Protein AF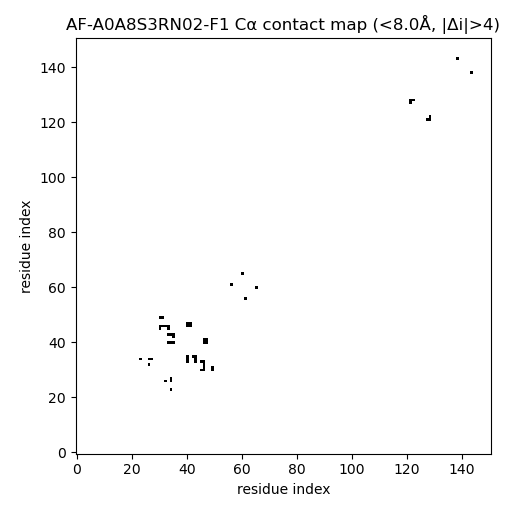-A0A8S3RN02-F1 (afdb_monomer)

Sequence (151 aa):
MFFFHVIIGFLTCIRRILLGGAIGILTLARIDRSLLPRGFEQLDSGYKSYVGLIMLELYHRNPILIVFCEELRQTLMVKDKRKFISLETPGNHVCYQNSISGSELIQRRKRIQNMWFKAVTLINNPSVRRHHDGKIKRSDFYPDRTGDFTK

InterPro domains:
  IPR026612 Receptor for retinol uptake STRA6-like [PF14752] (1-128)

Foldseek 3Di:
DVVVVVVVVVVVVVVCCVVLVVVVVVCVVPLCDQNDPPPCSVVVPSVVVVVVVVVVCCVVVVVVVVVVVVVVVVVVVVVVVVVVVVVPDPDDPPVVVVVVVVVVVVVVVVVVVVVVVVVVVCVVCVVVVVVVVVVVVVCVVDPPPPPDDDD

Solvent-accessible surface area (backbone atoms only — not comparable to full-atom values): 8860 Å² total; per-residue (Å²): 116,70,68,60,53,53,53,50,52,51,52,52,50,53,51,49,52,52,53,50,49,53,50,48,55,62,40,65,78,41,56,90,54,62,90,50,62,94,89,45,41,84,78,36,64,63,34,50,51,47,55,50,48,54,51,50,45,53,68,77,63,34,65,68,58,54,51,50,53,49,52,52,49,52,58,47,53,57,50,51,53,54,53,51,62,64,71,73,63,86,86,61,84,80,57,54,66,58,50,52,55,50,49,52,52,53,51,52,52,50,51,54,51,50,52,50,53,50,50,54,51,42,68,78,32,61,69,60,42,52,54,52,54,55,51,52,58,48,52,72,72,49,72,82,85,83,82,82,88,86,129

pLDDT: mean 80.1, std 15.22, range [42.31, 96.62]

Structure (mmCIF, N/CA/C/O backbone):
data_AF-A0A8S3RN02-F1
#
_entry.id   AF-A0A8S3RN02-F1
#
loop_
_atom_site.group_PDB
_atom_site.id
_atom_site.type_symbol
_atom_site.label_atom_id
_atom_site.label_alt_id
_atom_site.label_comp_id
_atom_site.label_asym_id
_atom_site.label_entity_id
_atom_site.label_seq_id
_atom_site.pdbx_PDB_ins_code
_atom_site.Cartn_x
_atom_site.Cartn_y
_atom_site.Cartn_z
_atom_site.occupancy
_atom_site.B_iso_or_equiv
_atom_site.auth_seq_id
_atom_site.auth_comp_id
_atom_site.auth_asym_id
_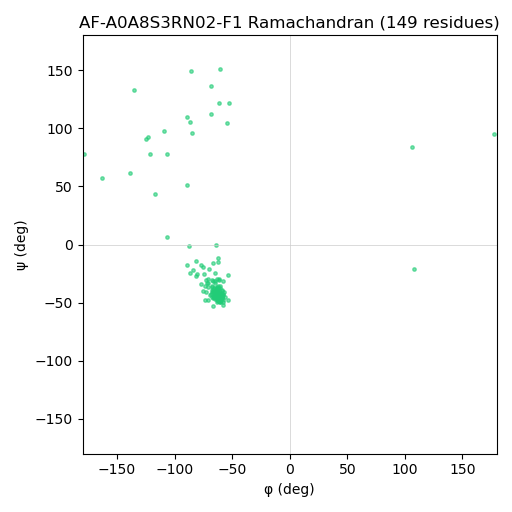atom_site.auth_atom_id
_atom_site.pdbx_PDB_model_num
ATOM 1 N N . MET A 1 1 ? 14.733 -1.808 -53.244 1.00 73.12 1 MET A N 1
ATOM 2 C CA . MET A 1 1 ? 13.720 -2.223 -52.247 1.00 73.12 1 MET A CA 1
ATOM 3 C C . MET A 1 1 ? 14.335 -2.734 -50.938 1.00 73.12 1 MET A C 1
ATOM 5 O O . MET A 1 1 ? 13.920 -2.258 -49.897 1.00 73.12 1 MET A O 1
ATOM 9 N N . PHE A 1 2 ? 15.373 -3.586 -50.943 1.00 88.38 2 PHE A N 1
ATOM 10 C CA . PHE A 1 2 ? 16.029 -4.090 -49.713 1.00 88.38 2 PHE A CA 1
ATOM 11 C C . PHE A 1 2 ? 16.609 -3.001 -48.778 1.00 88.38 2 PHE A C 1
ATOM 13 O O . PHE A 1 2 ? 16.256 -2.947 -47.604 1.00 88.38 2 PHE A O 1
ATOM 20 N N . PHE A 1 3 ? 17.433 -2.080 -49.293 1.00 90.88 3 PHE A N 1
ATOM 21 C CA . PHE A 1 3 ? 18.078 -1.036 -48.476 1.00 90.88 3 PHE A CA 1
ATOM 22 C C . PHE A 1 3 ? 17.092 -0.102 -47.762 1.00 90.88 3 PHE A C 1
ATOM 24 O O . PHE A 1 3 ? 17.324 0.295 -46.625 1.00 90.88 3 PHE A O 1
ATOM 31 N N . PHE A 1 4 ? 15.962 0.207 -48.400 1.00 94.19 4 PHE A N 1
ATOM 32 C CA . PHE A 1 4 ? 14.923 1.048 -47.809 1.00 94.19 4 PHE A CA 1
ATOM 33 C C . PHE A 1 4 ? 14.293 0.383 -46.576 1.00 94.19 4 PHE A C 1
ATOM 35 O O . PHE A 1 4 ? 14.101 1.036 -45.553 1.00 94.19 4 PHE A O 1
ATOM 42 N N . HIS A 1 5 ? 14.065 -0.933 -46.624 1.00 93.75 5 HIS A N 1
ATOM 43 C CA . HIS A 1 5 ? 13.585 -1.690 -45.467 1.00 93.75 5 HIS A CA 1
ATOM 44 C C . HIS A 1 5 ? 14.606 -1.738 -44.328 1.00 93.75 5 HIS A C 1
ATOM 46 O O . HIS A 1 5 ? 14.214 -1.624 -43.169 1.00 93.75 5 HIS A O 1
ATOM 52 N N . VAL A 1 6 ? 15.902 -1.847 -44.638 1.00 95.50 6 VAL A N 1
ATOM 53 C CA . VAL A 1 6 ? 16.970 -1.804 -43.625 1.00 95.50 6 VAL A CA 1
ATOM 54 C C . VAL A 1 6 ? 17.000 -0.442 -42.924 1.00 95.50 6 VAL A C 1
ATOM 56 O O . VAL A 1 6 ? 17.038 -0.384 -41.696 1.00 95.50 6 VAL A O 1
ATOM 59 N N . ILE A 1 7 ? 16.899 0.653 -43.684 1.00 95.81 7 ILE A N 1
ATOM 60 C CA . ILE A 1 7 ? 16.882 2.018 -43.137 1.00 95.81 7 ILE A CA 1
ATOM 61 C C . ILE A 1 7 ? 15.630 2.254 -42.281 1.00 95.81 7 ILE A C 1
ATOM 63 O O . ILE A 1 7 ? 15.738 2.758 -41.164 1.00 95.81 7 ILE A O 1
ATOM 67 N N . ILE A 1 8 ? 14.445 1.845 -42.748 1.00 95.44 8 ILE A N 1
ATOM 68 C CA . ILE A 1 8 ? 13.208 1.948 -41.956 1.00 95.44 8 ILE A CA 1
ATOM 69 C C . ILE A 1 8 ? 13.307 1.110 -40.678 1.00 95.44 8 ILE A C 1
ATOM 71 O O . ILE A 1 8 ? 12.972 1.596 -39.597 1.00 95.44 8 ILE A O 1
ATOM 75 N N . GLY A 1 9 ? 13.796 -0.128 -40.771 1.00 94.81 9 GLY A N 1
ATOM 76 C CA . GLY A 1 9 ? 14.007 -0.998 -39.614 1.00 94.81 9 GLY A CA 1
ATOM 77 C C . GLY A 1 9 ? 14.912 -0.342 -38.571 1.00 94.81 9 GLY A C 1
ATOM 78 O O . GLY A 1 9 ? 14.569 -0.283 -37.390 1.00 94.81 9 GLY A O 1
ATOM 79 N N . PHE A 1 10 ? 16.012 0.260 -39.016 1.00 96.19 10 PHE A N 1
ATOM 80 C CA . PHE A 1 10 ? 16.928 0.989 -38.147 1.00 96.19 10 PHE A CA 1
ATOM 81 C C . PHE A 1 10 ? 16.266 2.202 -37.469 1.00 96.19 10 PHE A C 1
ATOM 83 O O . PHE A 1 10 ? 16.319 2.333 -36.245 1.00 96.19 10 PHE A O 1
ATOM 90 N N . LEU A 1 11 ? 15.558 3.042 -38.232 1.00 95.81 11 LEU A N 1
ATOM 91 C CA . LEU A 1 11 ? 14.848 4.209 -37.693 1.00 95.81 11 LEU A CA 1
ATOM 92 C C . LEU A 1 11 ? 13.752 3.816 -36.693 1.00 95.81 11 LEU A C 1
ATOM 94 O O . LEU A 1 11 ? 13.588 4.462 -35.656 1.00 95.81 11 LEU A O 1
ATOM 98 N N . THR A 1 12 ? 13.014 2.735 -36.957 1.00 95.75 12 THR A N 1
ATOM 99 C CA . THR A 1 12 ? 11.989 2.237 -36.025 1.00 95.75 12 THR A CA 1
ATOM 100 C C . THR A 1 12 ? 12.592 1.696 -34.729 1.00 95.75 12 THR A C 1
ATOM 102 O O . THR A 1 12 ? 12.007 1.910 -33.664 1.00 95.75 12 THR A O 1
ATOM 105 N N . CYS A 1 13 ? 13.768 1.065 -34.795 1.00 95.50 13 CYS A N 1
ATOM 106 C CA . CYS A 1 13 ? 14.518 0.621 -33.623 1.00 95.50 13 CYS A CA 1
ATOM 107 C C . CYS A 1 13 ? 14.950 1.814 -32.759 1.00 95.50 13 CYS A C 1
ATOM 109 O O . CYS A 1 13 ? 14.648 1.846 -31.565 1.00 95.50 13 CYS A O 1
ATOM 111 N N . ILE A 1 14 ? 15.545 2.844 -33.372 1.00 96.62 14 ILE A N 1
ATOM 112 C CA . ILE A 1 14 ? 15.927 4.080 -32.671 1.00 96.62 14 ILE A CA 1
ATOM 113 C C . ILE A 1 14 ? 14.706 4.722 -32.011 1.00 96.62 14 ILE A C 1
ATOM 115 O O . ILE A 1 14 ? 14.730 5.012 -30.816 1.00 96.62 14 ILE A O 1
ATOM 119 N N . ARG A 1 15 ? 13.606 4.893 -32.756 1.00 96.31 15 ARG A N 1
ATOM 120 C CA . ARG A 1 15 ? 12.363 5.465 -32.218 1.00 96.31 15 ARG A CA 1
ATOM 121 C C . ARG A 1 15 ? 11.847 4.670 -31.016 1.00 96.31 15 ARG A C 1
ATOM 123 O O . ARG A 1 15 ? 11.387 5.264 -30.046 1.00 96.31 15 ARG A O 1
ATOM 130 N N . ARG A 1 16 ? 11.917 3.336 -31.068 1.00 94.81 16 ARG A N 1
ATOM 131 C CA . ARG A 1 16 ? 11.493 2.452 -29.973 1.00 94.81 16 ARG A CA 1
ATOM 132 C C . ARG A 1 16 ? 12.351 2.650 -28.723 1.00 94.81 16 ARG A C 1
ATOM 134 O O . ARG A 1 16 ? 11.790 2.712 -27.634 1.00 94.81 16 ARG A O 1
ATOM 141 N N . ILE A 1 17 ? 13.670 2.772 -28.879 1.00 95.00 17 ILE A N 1
ATOM 142 C CA . ILE A 1 17 ? 14.594 3.030 -27.764 1.00 95.00 17 ILE A CA 1
ATOM 143 C C . ILE A 1 17 ? 14.316 4.407 -27.153 1.00 95.00 17 ILE A C 1
ATOM 145 O O . ILE A 1 17 ? 14.170 4.507 -25.939 1.00 95.00 17 ILE A O 1
ATOM 149 N N . LEU A 1 18 ? 14.167 5.448 -27.980 1.00 94.94 18 LEU A N 1
ATOM 150 C CA . LEU A 1 18 ? 13.886 6.808 -27.511 1.00 94.94 18 LEU A CA 1
ATOM 151 C C . LEU A 1 18 ? 12.559 6.895 -26.753 1.00 94.94 18 LEU A C 1
ATOM 153 O O . LEU A 1 18 ? 12.517 7.422 -25.645 1.00 94.94 18 LEU A O 1
ATOM 157 N N . LEU A 1 19 ? 11.481 6.345 -27.319 1.00 90.62 19 LEU A N 1
ATOM 158 C CA . LEU A 1 19 ? 10.166 6.377 -26.680 1.00 90.62 19 LEU A CA 1
ATOM 159 C C . LEU A 1 19 ? 10.134 5.513 -25.412 1.00 90.62 19 LEU A C 1
ATOM 161 O O . LEU A 1 19 ? 9.588 5.940 -24.399 1.00 90.62 19 LEU A O 1
ATOM 165 N N . GLY A 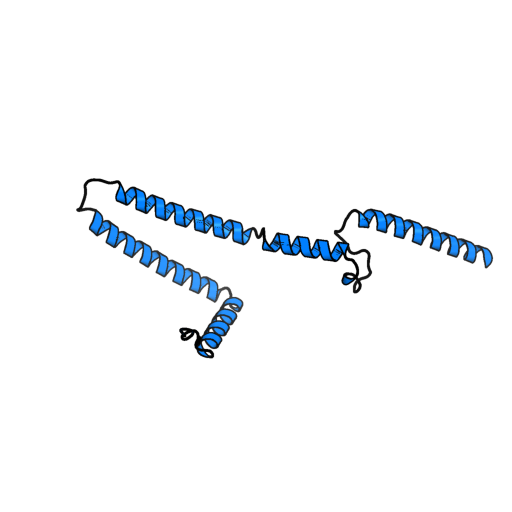1 20 ? 10.751 4.328 -25.445 1.00 88.62 20 GLY A N 1
ATOM 166 C CA . GLY A 1 20 ? 10.867 3.454 -24.278 1.00 88.62 20 GLY A CA 1
ATOM 167 C C . GLY A 1 20 ? 11.673 4.094 -23.148 1.00 88.62 20 GLY A C 1
ATOM 168 O O . GLY A 1 20 ? 11.245 4.053 -21.999 1.00 88.62 20 GLY A O 1
ATOM 169 N N . GLY A 1 21 ? 12.790 4.747 -23.475 1.00 88.25 21 GLY A N 1
ATOM 170 C CA . GLY A 1 21 ? 13.606 5.489 -22.517 1.00 88.25 21 GLY A CA 1
ATOM 171 C C . GLY A 1 21 ? 12.877 6.699 -21.935 1.00 88.25 21 GLY A C 1
ATOM 172 O O . GLY A 1 21 ? 12.870 6.873 -20.721 1.00 88.25 21 GLY A O 1
ATOM 173 N N . ALA A 1 22 ? 12.201 7.496 -22.768 1.00 87.88 22 ALA A N 1
ATOM 174 C CA . ALA A 1 22 ? 11.423 8.647 -22.311 1.00 87.88 22 ALA A CA 1
ATOM 175 C C . ALA A 1 22 ? 10.287 8.233 -21.363 1.00 87.88 22 ALA A C 1
ATOM 177 O O . ALA A 1 22 ? 10.128 8.826 -20.297 1.00 87.88 22 ALA A O 1
ATOM 178 N N . ILE A 1 23 ? 9.537 7.179 -21.711 1.00 86.06 23 ILE A N 1
ATOM 179 C CA . ILE A 1 23 ? 8.513 6.608 -20.827 1.00 86.06 23 ILE A CA 1
ATOM 180 C C . ILE A 1 23 ? 9.167 6.101 -19.543 1.00 86.06 23 ILE A C 1
ATOM 182 O O . ILE A 1 23 ? 8.693 6.453 -18.471 1.00 86.06 23 ILE A O 1
ATOM 186 N N . GLY A 1 24 ? 10.280 5.368 -19.648 1.00 84.06 24 GLY A N 1
ATOM 187 C CA . GLY A 1 24 ? 11.049 4.868 -18.511 1.00 84.06 24 GLY A CA 1
ATOM 188 C C . GLY A 1 24 ? 11.438 5.970 -17.525 1.00 84.06 24 GLY A C 1
ATOM 189 O O . GLY A 1 24 ? 11.192 5.819 -16.334 1.00 84.06 24 GLY A O 1
ATOM 190 N N . ILE A 1 25 ? 11.965 7.100 -18.008 1.00 84.62 25 ILE A N 1
ATOM 191 C CA . ILE A 1 25 ? 12.350 8.264 -17.188 1.00 84.62 25 ILE A CA 1
ATOM 192 C C . ILE A 1 25 ? 11.127 8.925 -16.539 1.00 84.62 25 ILE A C 1
ATOM 194 O O . ILE A 1 25 ? 11.153 9.234 -15.348 1.00 84.62 25 ILE A O 1
ATOM 198 N N . LEU A 1 26 ? 10.033 9.104 -17.285 1.00 83.75 26 LEU A N 1
ATOM 199 C CA . LEU A 1 26 ? 8.788 9.657 -16.737 1.00 83.75 26 LEU A CA 1
ATOM 200 C C . LEU A 1 26 ? 8.181 8.748 -15.659 1.00 83.75 26 LEU A C 1
ATOM 202 O O . LEU A 1 26 ? 7.649 9.239 -14.666 1.00 83.75 26 LEU A O 1
ATOM 206 N N . THR A 1 27 ? 8.278 7.428 -15.829 1.00 76.44 27 THR A N 1
ATOM 207 C CA . THR A 1 27 ? 7.814 6.445 -14.843 1.00 76.44 27 THR A CA 1
ATOM 208 C C . THR A 1 27 ? 8.801 6.231 -13.700 1.00 76.44 27 THR A C 1
ATOM 210 O O . THR A 1 27 ? 8.370 5.924 -12.604 1.00 76.44 27 THR A O 1
ATO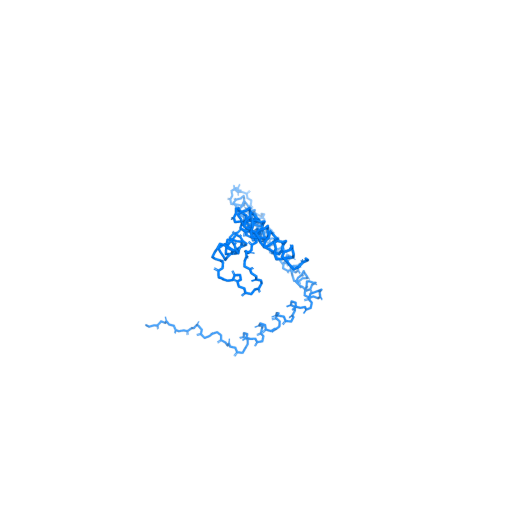M 213 N N . LEU A 1 28 ? 10.103 6.467 -13.882 1.00 75.38 28 LEU A N 1
ATOM 214 C CA . LEU A 1 28 ? 11.084 6.470 -12.786 1.00 75.38 28 LEU A CA 1
ATOM 215 C C . LEU A 1 28 ? 10.744 7.535 -11.740 1.00 75.38 28 LEU A C 1
ATOM 217 O O . LEU A 1 28 ? 10.869 7.291 -10.544 1.00 75.38 28 LEU A O 1
ATOM 221 N N . ALA A 1 29 ? 10.250 8.694 -12.186 1.00 74.31 29 ALA A N 1
ATOM 222 C CA . ALA A 1 29 ? 9.741 9.735 -11.297 1.00 74.31 29 ALA A CA 1
ATOM 223 C C . ALA A 1 29 ? 8.455 9.323 -10.547 1.00 74.31 29 ALA A C 1
ATOM 225 O O . ALA A 1 29 ? 8.088 9.960 -9.561 1.00 74.31 29 ALA A O 1
ATOM 226 N N . ARG A 1 30 ? 7.765 8.263 -10.992 1.00 76.44 30 ARG A N 1
ATOM 227 C CA . ARG A 1 30 ? 6.522 7.747 -10.409 1.00 76.44 30 ARG A CA 1
ATOM 228 C C . ARG A 1 30 ? 6.671 6.258 -10.066 1.00 76.44 30 ARG A C 1
ATOM 230 O O . ARG A 1 30 ? 6.330 5.390 -10.862 1.00 76.44 30 ARG A O 1
ATOM 237 N N . ILE A 1 31 ? 7.106 5.974 -8.838 1.00 76.69 31 ILE A N 1
ATOM 238 C CA . ILE A 1 31 ? 7.448 4.628 -8.316 1.00 76.69 31 ILE A CA 1
ATOM 239 C C . ILE A 1 31 ? 6.233 3.660 -8.260 1.00 76.69 31 ILE A C 1
ATOM 241 O O . ILE A 1 31 ? 6.366 2.487 -7.927 1.00 76.69 31 ILE A O 1
ATOM 245 N N . ASP A 1 32 ? 5.038 4.110 -8.654 1.00 74.06 32 ASP A N 1
ATOM 246 C CA . ASP A 1 32 ? 3.796 3.326 -8.639 1.00 74.06 32 ASP A CA 1
ATOM 247 C C . ASP A 1 32 ? 3.817 2.071 -9.545 1.00 74.06 32 ASP A C 1
ATOM 249 O O . ASP A 1 32 ? 2.932 1.219 -9.438 1.00 74.06 32 ASP A O 1
ATOM 253 N N . ARG A 1 33 ? 4.773 1.939 -10.479 1.00 76.00 33 ARG A N 1
ATOM 254 C CA . ARG A 1 33 ? 4.862 0.819 -11.439 1.00 76.00 33 ARG A CA 1
ATOM 255 C C . ARG A 1 33 ? 6.301 0.311 -11.547 1.00 76.00 33 ARG A C 1
ATOM 257 O O . ARG A 1 33 ? 7.205 1.112 -11.762 1.00 76.00 33 ARG A O 1
ATOM 264 N N . SER A 1 34 ? 6.502 -1.010 -11.495 1.00 80.62 34 SER A N 1
ATOM 265 C CA . SER A 1 34 ? 7.810 -1.586 -11.832 1.00 80.62 34 SER A CA 1
ATOM 266 C C . SER A 1 34 ? 8.109 -1.414 -13.322 1.00 80.62 34 SER A C 1
ATOM 268 O O . SER A 1 34 ? 7.246 -1.640 -14.173 1.00 80.62 34 SER A O 1
ATOM 270 N N . LEU A 1 35 ? 9.344 -1.020 -13.628 1.00 77.81 35 LEU A N 1
ATOM 271 C CA . LEU A 1 35 ? 9.851 -0.880 -15.001 1.00 77.81 35 LEU A CA 1
ATOM 272 C C . LEU A 1 35 ? 10.189 -2.233 -15.632 1.00 77.81 35 LEU A C 1
ATOM 274 O O . LEU A 1 35 ? 10.366 -2.335 -16.847 1.00 77.81 35 LEU A O 1
ATOM 278 N N . LEU A 1 36 ? 10.340 -3.257 -14.793 1.00 81.50 36 LEU A N 1
ATOM 279 C CA . LEU A 1 36 ? 10.753 -4.582 -15.209 1.00 81.50 36 LEU A CA 1
ATOM 280 C C . LEU A 1 36 ? 9.536 -5.404 -15.656 1.00 81.50 36 LEU A C 1
ATOM 282 O O . LEU A 1 36 ? 8.422 -5.212 -15.162 1.00 81.50 36 LEU A O 1
ATOM 286 N N . PRO A 1 37 ? 9.725 -6.338 -16.604 1.00 82.62 37 PRO A N 1
ATOM 287 C CA . PRO A 1 37 ? 8.661 -7.237 -17.020 1.00 82.62 37 PRO A CA 1
ATOM 288 C C . PRO A 1 37 ? 8.168 -8.086 -15.842 1.00 82.62 37 PRO A C 1
ATOM 290 O O . PRO A 1 37 ? 8.919 -8.419 -14.920 1.00 82.62 37 PRO A O 1
ATOM 293 N N . ARG A 1 38 ? 6.892 -8.473 -15.909 1.00 78.62 38 ARG A N 1
ATOM 294 C CA . ARG A 1 38 ? 6.217 -9.278 -14.885 1.00 78.62 38 ARG A CA 1
ATOM 295 C C . ARG A 1 38 ? 7.032 -10.544 -14.586 1.00 78.62 38 ARG A C 1
ATOM 297 O O . ARG A 1 38 ? 7.312 -11.323 -1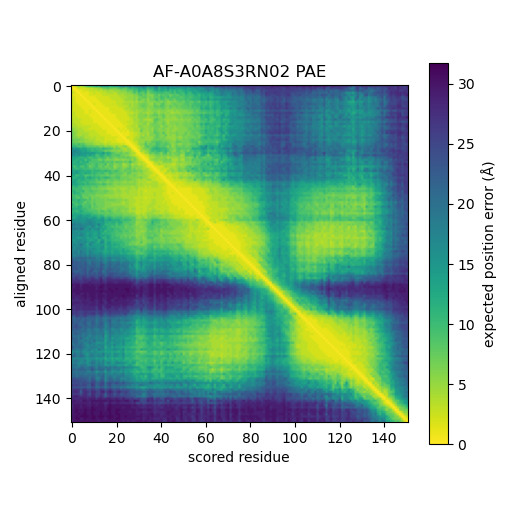5.493 1.00 78.62 38 ARG A O 1
ATOM 304 N N . GLY A 1 39 ? 7.425 -10.722 -13.325 1.00 83.75 39 GLY A N 1
ATOM 305 C CA . GLY A 1 39 ? 8.321 -11.799 -12.872 1.00 83.75 39 GLY A CA 1
ATOM 306 C C . GLY A 1 39 ? 9.735 -11.341 -12.493 1.00 83.75 39 GLY A C 1
ATOM 307 O O . GLY A 1 39 ? 10.375 -11.999 -11.681 1.00 83.75 39 GLY A O 1
ATOM 308 N N . PHE A 1 40 ? 10.186 -10.182 -12.983 1.00 83.56 40 PHE A N 1
ATOM 309 C CA . PHE A 1 40 ? 11.463 -9.568 -12.592 1.00 83.56 40 PHE A CA 1
ATOM 310 C C . PHE A 1 40 ? 11.295 -8.338 -11.689 1.00 83.56 40 PHE A C 1
ATOM 312 O O . PHE A 1 40 ? 12.277 -7.700 -11.326 1.00 83.56 40 PHE A O 1
ATOM 319 N N . GLU A 1 41 ? 10.068 -8.039 -11.259 1.00 85.69 41 GLU A N 1
ATOM 320 C CA . GLU A 1 41 ? 9.735 -6.919 -10.364 1.00 85.69 41 GLU A CA 1
ATOM 321 C C . GLU A 1 41 ? 10.556 -6.921 -9.060 1.00 85.69 41 GLU A C 1
ATOM 323 O O . GLU A 1 41 ? 10.804 -5.874 -8.475 1.00 85.69 41 GLU A O 1
ATOM 328 N N . GLN A 1 42 ? 11.023 -8.090 -8.606 1.00 81.69 42 GLN A N 1
ATOM 329 C CA . GLN A 1 42 ? 11.845 -8.213 -7.397 1.00 81.69 42 GLN A CA 1
ATOM 330 C C . GLN A 1 42 ? 13.261 -7.637 -7.540 1.00 81.69 42 GLN A C 1
ATOM 332 O O . GLN A 1 42 ? 13.895 -7.345 -6.526 1.00 81.69 42 GLN A O 1
ATOM 337 N N . LEU A 1 43 ? 13.760 -7.490 -8.771 1.00 84.19 43 LEU A N 1
ATOM 338 C CA . LEU A 1 43 ? 15.058 -6.867 -9.048 1.00 84.19 43 LEU A CA 1
ATOM 339 C C . LEU A 1 43 ? 14.972 -5.335 -9.043 1.00 84.19 43 LEU A C 1
ATOM 341 O O . LEU A 1 43 ? 15.994 -4.655 -8.976 1.00 84.19 43 LEU A O 1
ATOM 345 N N . ASP A 1 44 ? 13.758 -4.787 -9.089 1.00 88.38 44 ASP A N 1
ATOM 346 C CA . ASP A 1 44 ? 13.501 -3.359 -9.001 1.00 88.38 44 ASP A CA 1
ATOM 347 C C . ASP A 1 44 ? 13.425 -2.929 -7.526 1.00 88.38 44 ASP A C 1
ATOM 349 O O . ASP A 1 44 ? 12.397 -3.049 -6.852 1.00 88.38 44 ASP A O 1
ATOM 353 N N . SER A 1 45 ? 14.548 -2.434 -6.996 1.00 86.75 45 SER A N 1
ATOM 354 C CA . SER A 1 45 ? 14.635 -1.979 -5.601 1.00 86.75 45 SER A CA 1
ATOM 355 C C . SER A 1 45 ? 13.690 -0.813 -5.295 1.00 86.75 45 SER A C 1
ATOM 357 O O . SER A 1 45 ? 13.229 -0.689 -4.157 1.00 86.75 45 SER A O 1
ATOM 359 N N . GLY A 1 46 ? 13.397 0.042 -6.281 1.00 86.12 46 GLY A N 1
ATOM 360 C CA . GLY A 1 46 ? 12.480 1.170 -6.115 1.00 86.12 46 GLY A CA 1
ATOM 361 C C . GLY A 1 46 ? 11.059 0.674 -5.878 1.00 86.12 46 GLY A C 1
ATOM 362 O O . GLY A 1 46 ? 10.452 0.985 -4.852 1.00 86.12 46 GLY A O 1
ATOM 363 N N . TYR A 1 47 ? 10.578 -0.196 -6.767 1.00 86.75 47 TYR A N 1
ATOM 364 C CA . TYR A 1 47 ? 9.262 -0.817 -6.636 1.00 86.75 47 TYR A CA 1
ATOM 365 C C . TYR A 1 47 ? 9.125 -1.641 -5.346 1.00 86.75 47 TYR A C 1
ATOM 367 O O . TYR A 1 47 ? 8.133 -1.515 -4.626 1.00 86.75 47 TYR A O 1
ATOM 375 N N . LYS A 1 48 ? 10.150 -2.424 -4.978 1.00 87.81 48 LYS A N 1
ATOM 376 C CA . LYS A 1 48 ? 10.157 -3.182 -3.714 1.00 87.81 48 LYS A CA 1
ATOM 377 C C . LYS A 1 48 ? 10.028 -2.273 -2.489 1.00 87.81 48 LYS A C 1
ATOM 379 O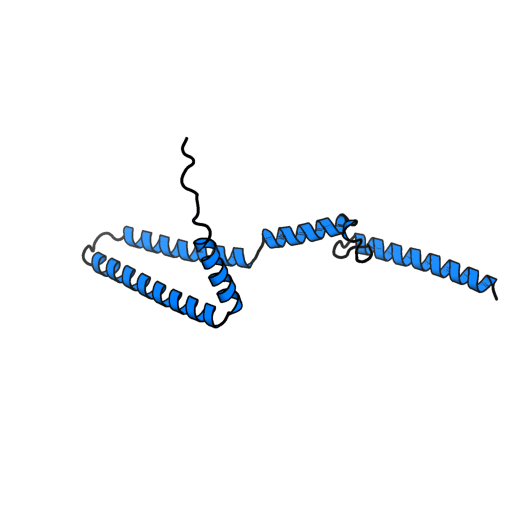 O . LYS A 1 48 ? 9.290 -2.599 -1.559 1.00 87.81 48 LYS A O 1
ATOM 384 N N . SER A 1 49 ? 10.731 -1.142 -2.488 1.00 90.94 49 SER A N 1
ATOM 385 C CA . SER A 1 49 ? 10.687 -0.176 -1.383 1.00 90.94 49 SER A CA 1
ATOM 386 C C . SER A 1 49 ? 9.317 0.492 -1.279 1.00 90.94 49 SER A C 1
ATOM 388 O O . SER A 1 49 ? 8.799 0.647 -0.178 1.00 90.94 49 SER A O 1
ATOM 390 N N . TYR A 1 50 ? 8.692 0.813 -2.414 1.00 90.75 50 TYR A N 1
ATOM 391 C CA . TYR A 1 50 ? 7.332 1.350 -2.471 1.00 90.75 50 TYR A CA 1
ATOM 392 C C . TYR A 1 50 ? 6.278 0.367 -1.944 1.00 90.75 50 TYR A C 1
ATOM 394 O O . TYR A 1 50 ? 5.451 0.739 -1.115 1.00 90.75 50 TYR A O 1
ATOM 402 N N . VAL A 1 51 ? 6.339 -0.908 -2.342 1.00 91.25 51 VAL A N 1
ATOM 403 C CA . VAL A 1 51 ? 5.455 -1.942 -1.775 1.00 91.25 51 VAL A CA 1
ATOM 404 C C . VAL A 1 51 ? 5.676 -2.069 -0.266 1.00 91.25 51 VAL A C 1
ATOM 406 O O . VAL A 1 51 ? 4.713 -2.153 0.494 1.00 91.25 51 VAL A O 1
ATOM 409 N N . GLY A 1 52 ? 6.936 -2.037 0.179 1.00 92.94 52 GLY A N 1
ATOM 410 C CA . GLY A 1 52 ? 7.283 -2.017 1.599 1.00 92.94 52 GLY A CA 1
ATOM 411 C C . GLY A 1 52 ? 6.674 -0.824 2.339 1.00 92.94 52 GLY A C 1
ATOM 412 O O . GLY A 1 52 ? 6.113 -1.008 3.417 1.00 92.94 52 GLY A O 1
ATOM 413 N N . LEU A 1 53 ? 6.716 0.367 1.739 1.00 92.69 53 LEU A N 1
ATOM 414 C CA . LEU A 1 53 ? 6.100 1.578 2.277 1.00 92.69 53 LEU A CA 1
ATOM 415 C C . LEU A 1 53 ? 4.580 1.421 2.413 1.00 92.69 53 LEU A C 1
ATOM 417 O O . LEU A 1 53 ? 4.058 1.659 3.495 1.00 92.69 53 LEU A O 1
ATOM 421 N N . ILE A 1 54 ? 3.879 0.951 1.374 1.00 93.12 54 ILE A N 1
ATOM 422 C CA . ILE A 1 54 ? 2.422 0.730 1.433 1.00 93.12 54 ILE A CA 1
ATOM 423 C C . ILE A 1 54 ? 2.063 -0.257 2.543 1.00 93.12 54 ILE A C 1
ATOM 425 O O . ILE A 1 54 ? 1.113 -0.037 3.293 1.00 93.12 54 ILE A O 1
ATOM 429 N N . MET A 1 55 ? 2.812 -1.355 2.659 1.00 94.31 55 MET A N 1
ATOM 430 C CA . MET A 1 55 ? 2.576 -2.338 3.714 1.00 94.31 55 MET A CA 1
ATOM 431 C C . MET A 1 55 ? 2.793 -1.707 5.088 1.00 94.31 55 MET A C 1
ATOM 433 O O . MET A 1 55 ? 1.942 -1.842 5.965 1.00 94.31 55 MET A O 1
ATOM 437 N N . LEU A 1 56 ? 3.887 -0.966 5.268 1.00 94.62 56 LEU A N 1
ATOM 438 C CA . LEU A 1 56 ? 4.182 -0.260 6.511 1.00 94.62 56 LEU A CA 1
ATOM 439 C C . LEU A 1 56 ? 3.074 0.737 6.879 1.00 94.62 56 LEU A C 1
ATOM 441 O O . LEU A 1 56 ? 2.630 0.758 8.026 1.00 94.62 56 LEU A O 1
ATOM 445 N N . GLU A 1 57 ? 2.593 1.521 5.914 1.00 93.00 57 GLU A N 1
ATOM 446 C CA . GLU A 1 57 ? 1.491 2.466 6.100 1.00 93.00 57 GLU A CA 1
ATOM 447 C C . GLU A 1 57 ? 0.187 1.754 6.466 1.00 93.00 57 GLU A C 1
ATOM 449 O O . GLU A 1 57 ? -0.511 2.187 7.384 1.00 93.00 57 GLU A O 1
ATOM 454 N N . LEU A 1 58 ? -0.119 0.629 5.818 1.00 92.75 58 LEU A N 1
ATOM 455 C CA . LEU A 1 58 ? -1.292 -0.184 6.133 1.00 92.75 58 LEU A CA 1
ATOM 456 C C . LEU A 1 58 ? -1.237 -0.745 7.562 1.00 92.75 58 LEU A C 1
ATOM 458 O O . LEU A 1 58 ? -2.271 -0.814 8.233 1.00 92.75 58 LEU A O 1
ATOM 462 N N . TYR A 1 59 ? -0.050 -1.135 8.036 1.00 90.56 59 TYR A N 1
ATOM 463 C CA . TYR A 1 59 ? 0.150 -1.634 9.397 1.00 90.56 59 TYR A CA 1
ATOM 464 C C . TYR A 1 59 ? 0.096 -0.515 10.444 1.00 90.56 59 TYR A C 1
ATOM 466 O O . TYR A 1 59 ? -0.613 -0.653 11.441 1.00 90.56 59 TYR A O 1
ATOM 474 N N . HIS A 1 60 ? 0.806 0.596 10.233 1.00 90.50 60 HIS A N 1
ATOM 475 C CA . HIS A 1 60 ? 0.880 1.685 11.214 1.00 90.50 60 HIS A CA 1
ATOM 476 C C . HIS A 1 60 ? -0.362 2.573 11.241 1.00 90.50 60 HIS A C 1
ATOM 478 O O . HIS A 1 60 ? -0.739 3.070 12.301 1.00 90.50 60 HIS A O 1
ATOM 484 N N . ARG A 1 61 ? -1.005 2.787 10.091 1.00 89.31 61 ARG A N 1
ATOM 485 C CA . ARG A 1 61 ? -2.136 3.705 9.938 1.00 89.31 61 ARG A CA 1
ATOM 486 C C . ARG A 1 61 ? -3.398 2.962 9.522 1.00 89.31 61 ARG A C 1
ATOM 488 O O . ARG A 1 61 ? -4.147 3.418 8.661 1.00 89.31 61 ARG A O 1
ATOM 495 N N . ASN A 1 62 ? -3.658 1.820 10.153 1.00 92.44 62 ASN A N 1
ATOM 496 C CA . ASN A 1 62 ? -4.885 1.083 9.897 1.00 92.44 62 ASN A CA 1
ATOM 497 C C . ASN A 1 62 ? -6.100 1.868 10.441 1.00 92.44 62 ASN A C 1
ATOM 499 O O . ASN A 1 62 ? -6.245 1.988 11.664 1.00 92.44 62 ASN A O 1
ATOM 503 N N . PRO A 1 63 ? -7.001 2.383 9.581 1.00 92.31 63 PRO A N 1
ATOM 504 C CA . PRO A 1 63 ? -8.113 3.219 10.029 1.00 92.31 63 PRO A CA 1
ATOM 505 C C . PRO A 1 63 ? -9.078 2.455 10.943 1.00 92.31 63 PRO A C 1
ATOM 507 O O . PRO A 1 63 ? -9.654 3.049 11.850 1.00 92.31 63 PRO A O 1
ATOM 510 N N . ILE A 1 64 ? -9.209 1.135 10.764 1.00 93.44 64 ILE A N 1
ATOM 511 C CA . ILE A 1 64 ? -10.078 0.288 11.591 1.00 93.44 64 ILE A CA 1
ATOM 512 C C . ILE A 1 64 ? -9.548 0.242 13.026 1.00 93.44 64 ILE A C 1
ATOM 514 O O . ILE A 1 64 ? -10.322 0.403 13.966 1.00 93.44 64 ILE A O 1
ATOM 518 N N . LEU A 1 65 ? -8.233 0.064 13.201 1.00 92.00 65 LEU A N 1
ATOM 519 C CA . LEU A 1 65 ? -7.615 0.052 14.530 1.00 92.00 65 LEU A CA 1
ATOM 520 C C . LEU A 1 65 ? -7.705 1.418 15.204 1.00 92.00 65 LEU A C 1
ATOM 522 O O . LEU A 1 65 ? -8.010 1.481 16.389 1.00 92.00 65 LEU A O 1
ATOM 526 N N . ILE A 1 66 ? -7.489 2.503 14.457 1.00 92.94 66 ILE A N 1
ATOM 527 C CA . ILE A 1 66 ? -7.586 3.866 14.994 1.00 92.94 66 ILE A CA 1
ATOM 528 C C . ILE A 1 66 ? -9.002 4.130 15.516 1.00 92.94 66 ILE A C 1
ATOM 530 O O . ILE A 1 66 ? -9.161 4.547 16.661 1.00 92.94 66 ILE A O 1
ATOM 534 N N . VAL A 1 67 ? -10.028 3.831 14.714 1.00 94.12 67 VAL A N 1
ATOM 535 C CA . VAL A 1 67 ? -11.432 4.011 15.116 1.00 94.12 67 VAL A CA 1
ATOM 536 C C . VAL A 1 67 ? -11.794 3.093 16.285 1.00 94.12 67 VAL A C 1
ATOM 538 O O . VAL A 1 67 ? -12.433 3.535 17.233 1.00 94.12 67 VAL A O 1
ATOM 541 N N . PHE A 1 68 ? -11.344 1.835 16.272 1.00 94.56 68 PHE A N 1
ATOM 542 C CA . PHE A 1 68 ? -11.575 0.902 17.376 1.00 94.56 68 PHE A CA 1
ATOM 543 C C . PHE A 1 68 ? -10.951 1.384 18.693 1.00 94.56 68 PHE A C 1
ATOM 545 O O . PHE A 1 68 ? -11.609 1.364 19.733 1.00 94.56 68 PHE A O 1
ATOM 552 N N . CYS A 1 69 ? -9.694 1.828 18.660 1.00 93.25 69 CYS A N 1
ATOM 553 C CA . CYS A 1 69 ? -9.005 2.365 19.829 1.00 93.25 69 CYS A CA 1
ATOM 554 C C . CYS A 1 69 ? -9.674 3.644 20.338 1.00 93.25 69 CYS A C 1
ATOM 556 O O . CYS A 1 69 ? -9.780 3.834 21.548 1.00 93.25 69 CYS A O 1
ATOM 558 N N . GLU A 1 70 ? -10.150 4.497 19.434 1.00 94.31 70 GLU A N 1
ATOM 559 C CA . GLU A 1 70 ? -10.859 5.721 19.790 1.00 94.31 70 GLU A CA 1
ATOM 560 C C . GLU A 1 70 ? -12.205 5.422 20.467 1.00 94.31 70 GLU A C 1
ATOM 562 O O . GLU A 1 70 ? -12.474 5.947 21.547 1.00 94.31 70 GLU A O 1
ATOM 567 N N . GLU A 1 71 ? -12.997 4.496 19.924 1.00 93.56 71 GLU A N 1
ATOM 568 C CA . GLU A 1 71 ? -14.224 4.004 20.568 1.00 93.56 71 GLU A CA 1
ATOM 569 C C . GLU A 1 71 ? -13.937 3.386 21.943 1.00 93.56 71 GLU A C 1
ATOM 571 O O . GLU A 1 71 ? -14.600 3.686 22.944 1.00 93.56 71 GLU A O 1
ATOM 576 N N . LEU A 1 72 ? -12.891 2.561 22.045 1.00 93.81 72 LEU A N 1
ATOM 577 C CA . LEU A 1 72 ? -12.478 1.980 23.318 1.00 93.81 72 LEU A CA 1
ATOM 578 C C . LEU A 1 72 ? -12.118 3.075 24.331 1.00 93.81 72 LEU A C 1
ATOM 580 O O . LEU A 1 72 ? -12.607 3.051 25.462 1.00 93.81 72 LEU A O 1
ATOM 584 N N . ARG A 1 73 ? -11.327 4.071 23.927 1.00 92.62 73 ARG A N 1
ATOM 585 C CA . ARG A 1 73 ? -10.935 5.204 24.771 1.00 92.62 73 ARG A CA 1
ATOM 586 C C . ARG A 1 73 ? -12.151 5.993 25.245 1.00 92.62 73 ARG A C 1
ATOM 588 O O . ARG A 1 73 ? -12.269 6.251 26.442 1.00 92.62 73 ARG A O 1
ATOM 595 N N . GLN A 1 74 ? -13.082 6.322 24.353 1.00 91.94 74 GLN A N 1
ATOM 596 C CA . GLN A 1 74 ? -14.311 7.034 24.709 1.00 91.94 74 GLN A CA 1
ATOM 597 C C . GLN A 1 74 ? -15.145 6.240 25.721 1.00 91.94 74 GLN A C 1
ATOM 599 O O . GLN A 1 74 ? -15.570 6.785 26.744 1.00 91.94 74 GLN A O 1
ATOM 604 N N . THR A 1 75 ? -15.322 4.931 25.511 1.00 87.06 75 THR A N 1
ATOM 605 C CA . THR A 1 75 ? -16.073 4.101 26.466 1.00 87.06 75 THR A CA 1
ATOM 606 C C . THR A 1 75 ? -15.399 3.986 27.836 1.00 87.06 75 THR A C 1
ATOM 608 O O . THR A 1 75 ? -16.108 3.912 28.848 1.00 87.06 75 THR A O 1
ATOM 611 N N . LEU A 1 76 ? -14.062 3.993 27.899 1.00 87.44 76 LEU A N 1
ATOM 612 C CA . LEU A 1 76 ? -13.299 4.012 29.151 1.00 87.44 76 LEU A CA 1
ATOM 613 C C . LEU A 1 76 ? -13.412 5.369 29.859 1.00 87.44 76 LEU A C 1
ATOM 615 O O . LEU A 1 76 ? -13.807 5.405 31.022 1.00 87.44 76 LEU A O 1
ATOM 619 N N . MET A 1 77 ? -13.220 6.485 29.151 1.00 86.00 77 MET A N 1
ATOM 620 C CA . MET A 1 77 ? -13.350 7.830 29.732 1.00 86.00 77 MET A CA 1
ATOM 621 C C . MET A 1 77 ? -14.749 8.091 30.309 1.00 86.00 77 MET A C 1
ATOM 623 O O . MET A 1 77 ? -14.886 8.674 31.384 1.00 86.00 77 MET A O 1
ATOM 627 N N . VAL A 1 78 ? -15.810 7.629 29.637 1.00 81.44 78 VAL A N 1
ATOM 628 C CA . VAL A 1 78 ? -17.187 7.745 30.152 1.00 81.44 78 VAL A CA 1
ATOM 629 C C . VAL A 1 78 ? -17.396 6.876 31.402 1.00 81.44 78 VAL A C 1
ATOM 631 O O . VAL A 1 78 ? -18.202 7.215 32.270 1.00 81.44 78 VAL A O 1
ATOM 634 N N . LYS A 1 79 ? -16.701 5.739 31.534 1.00 76.62 79 LYS A N 1
ATOM 635 C CA . LYS A 1 79 ? -16.721 4.947 32.777 1.00 76.62 79 LYS A CA 1
ATOM 636 C C . LYS A 1 79 ? -15.996 5.674 33.910 1.00 76.62 79 LYS A C 1
ATOM 638 O O . LYS A 1 79 ? -16.550 5.718 35.005 1.00 76.62 79 LYS A O 1
ATOM 643 N N . ASP A 1 80 ? -14.841 6.275 33.647 1.00 75.75 80 ASP A N 1
ATOM 644 C CA . ASP A 1 80 ? -14.050 6.966 34.671 1.00 75.75 80 ASP A CA 1
ATOM 645 C C . ASP A 1 80 ? -14.736 8.241 35.171 1.00 75.75 80 ASP A C 1
ATOM 647 O O . ASP A 1 80 ? -14.863 8.426 36.381 1.00 75.75 80 ASP A O 1
ATOM 651 N N . LYS A 1 81 ? -15.322 9.051 34.274 1.00 71.81 81 LYS A N 1
ATOM 652 C CA . LYS A 1 81 ? -16.155 10.202 34.672 1.00 71.81 81 LYS A CA 1
ATOM 653 C C . LYS A 1 81 ? -17.336 9.790 35.555 1.00 71.81 81 LYS A C 1
ATOM 655 O O . LYS A 1 81 ? -17.609 10.446 36.554 1.00 71.81 81 LYS A O 1
ATOM 660 N N . ARG A 1 82 ? -18.025 8.687 35.227 1.00 67.81 82 ARG A N 1
ATOM 661 C CA . ARG A 1 82 ? -19.134 8.171 36.055 1.00 67.81 82 ARG A CA 1
ATOM 662 C C . ARG A 1 82 ? -18.671 7.725 37.441 1.00 67.81 82 ARG A C 1
ATOM 664 O O . ARG A 1 82 ? -19.394 7.947 38.408 1.00 67.81 82 ARG A O 1
ATOM 671 N N . LYS A 1 83 ? -17.485 7.117 37.549 1.00 65.69 83 LYS A N 1
ATOM 672 C CA . LYS A 1 83 ? -16.901 6.738 38.844 1.00 65.69 83 LYS A CA 1
ATOM 673 C C . LYS A 1 83 ? -16.557 7.967 39.684 1.00 65.69 83 LYS A C 1
ATOM 675 O O . LYS A 1 83 ? -16.915 7.995 40.853 1.00 65.69 83 LYS A O 1
ATOM 680 N N . PHE A 1 84 ? -15.934 8.981 39.085 1.00 70.81 84 PHE A N 1
ATOM 681 C CA . PHE A 1 84 ? -15.549 10.213 39.779 1.00 70.81 84 PHE A CA 1
ATOM 682 C C . PHE A 1 84 ? -16.761 10.995 40.311 1.00 70.81 84 PHE A C 1
ATOM 684 O O . PHE A 1 84 ? -16.820 11.290 41.497 1.00 70.81 84 PHE A O 1
ATOM 691 N N . ILE A 1 85 ? -17.794 11.199 39.483 1.00 66.75 85 ILE A N 1
ATOM 692 C CA . ILE A 1 85 ? -19.051 11.857 39.901 1.00 66.75 85 ILE A CA 1
ATOM 693 C C . ILE A 1 85 ? -19.725 11.112 41.069 1.00 66.75 85 ILE A C 1
ATOM 695 O O . ILE A 1 85 ? -20.354 11.727 41.927 1.00 66.75 85 ILE A O 1
ATOM 699 N N . SER A 1 86 ? -19.574 9.785 41.138 1.00 60.81 86 SER A N 1
ATOM 700 C CA . SER A 1 86 ? -20.124 8.990 42.243 1.00 60.81 86 SER A CA 1
ATOM 701 C C . SER A 1 86 ? -19.380 9.227 43.569 1.00 60.81 86 SER A C 1
ATOM 703 O O . SER A 1 86 ? -19.993 9.122 44.629 1.00 60.81 86 SER A O 1
ATOM 705 N N . LEU A 1 87 ? -18.083 9.558 43.525 1.00 61.38 87 LEU A N 1
ATOM 706 C CA . LEU A 1 87 ? -17.226 9.768 44.702 1.00 61.38 87 LEU A CA 1
ATOM 707 C C . LEU A 1 87 ? -17.381 11.166 45.324 1.00 61.38 87 LEU A C 1
ATOM 709 O O . LEU A 1 87 ? -17.182 11.311 46.525 1.00 61.38 87 LEU A O 1
ATOM 713 N N . GLU A 1 88 ? -17.758 12.177 44.540 1.00 59.12 88 GLU A N 1
ATOM 714 C CA . GLU A 1 88 ? -17.842 13.572 45.004 1.00 59.12 88 GLU A CA 1
ATOM 715 C C . GLU A 1 88 ? -19.186 13.965 45.635 1.00 59.12 88 GLU A C 1
ATOM 717 O O . GLU A 1 88 ? -19.326 15.102 46.067 1.00 59.12 88 GLU A O 1
ATOM 722 N N . THR A 1 89 ? -20.183 13.075 45.713 1.00 56.53 89 THR A N 1
ATOM 723 C CA . THR A 1 89 ? -21.492 13.414 46.311 1.00 56.53 89 THR A CA 1
ATOM 724 C C . THR A 1 89 ? -21.467 13.194 47.835 1.00 56.53 89 THR A C 1
ATOM 726 O O . THR A 1 89 ? -21.543 12.039 48.267 1.00 56.53 89 THR A O 1
ATOM 729 N N . PRO A 1 90 ? -21.405 14.242 48.685 1.00 53.62 90 PRO A N 1
ATOM 730 C CA . PRO A 1 90 ? -21.419 14.097 50.133 1.00 53.62 90 PRO A CA 1
ATOM 731 C C . PRO A 1 90 ? -22.879 14.122 50.603 1.00 53.62 90 PRO A C 1
ATOM 733 O O . PRO A 1 90 ? -23.540 15.156 50.563 1.00 53.62 90 PRO A O 1
ATOM 736 N N . GLY A 1 91 ? -23.385 12.973 51.051 1.00 52.06 91 GLY A N 1
ATOM 737 C CA . GLY A 1 91 ? -24.681 12.876 51.728 1.00 52.06 91 GLY A CA 1
ATOM 738 C C . GLY A 1 91 ? -25.791 12.265 50.878 1.00 52.06 91 GLY A C 1
ATOM 739 O O . GLY A 1 91 ? -26.572 12.980 50.269 1.00 52.06 91 GLY A O 1
ATOM 740 N N . ASN A 1 92 ? -25.859 10.927 50.852 1.00 45.72 92 ASN A N 1
ATOM 741 C CA . ASN A 1 92 ? -27.101 10.134 50.822 1.00 45.72 92 ASN A CA 1
ATOM 742 C C . ASN A 1 92 ? -26.756 8.633 50.832 1.00 45.72 92 ASN A C 1
ATOM 744 O O . ASN A 1 92 ? -26.821 7.939 49.816 1.00 45.72 92 ASN A O 1
ATOM 748 N N . HIS A 1 93 ? -26.406 8.109 52.012 1.00 49.69 93 HIS A N 1
ATOM 749 C CA . HIS A 1 93 ? -26.080 6.689 52.223 1.00 49.69 93 HIS A CA 1
ATOM 750 C C . HIS A 1 93 ? -27.251 5.723 51.938 1.00 49.69 93 HIS A C 1
ATOM 752 O O . HIS A 1 93 ? -27.029 4.524 51.803 1.00 49.69 93 HIS A O 1
ATOM 758 N N . VAL A 1 94 ? -28.481 6.224 51.772 1.00 48.44 94 VAL A N 1
ATOM 759 C CA . VAL A 1 94 ? -29.672 5.407 51.467 1.00 48.44 94 VAL A CA 1
ATOM 760 C C . VAL A 1 94 ? -29.821 5.113 49.959 1.00 48.44 94 VAL A C 1
ATOM 762 O O . VAL A 1 94 ? -30.428 4.117 49.579 1.00 48.44 94 VAL A O 1
ATOM 765 N N . CYS A 1 95 ? -29.215 5.909 49.067 1.00 47.25 95 CYS A N 1
ATOM 766 C CA . CYS A 1 95 ? -29.337 5.721 47.609 1.00 47.25 95 CYS A CA 1
ATOM 767 C C . CYS A 1 95 ? -28.268 4.771 47.017 1.00 47.25 95 CYS A C 1
ATOM 769 O O . CYS A 1 95 ? -28.434 4.221 45.927 1.00 47.25 95 CYS A O 1
ATOM 771 N N . TYR A 1 96 ? -27.180 4.522 47.754 1.00 47.84 96 TYR A N 1
ATOM 772 C CA . TYR A 1 96 ? -26.021 3.762 47.271 1.00 47.84 96 TYR A CA 1
ATOM 773 C C . TYR A 1 96 ? -26.269 2.245 47.136 1.00 47.84 96 TYR A C 1
ATOM 775 O O . TYR A 1 96 ? -25.724 1.598 46.245 1.00 47.84 96 TYR A O 1
ATOM 783 N N . GLN A 1 97 ? -27.132 1.652 47.966 1.00 49.06 97 GLN A N 1
ATOM 784 C CA . GLN A 1 97 ? -27.463 0.221 47.859 1.00 49.06 97 GLN A CA 1
ATOM 785 C C . GLN A 1 97 ? -28.322 -0.103 46.623 1.00 49.06 97 GLN A C 1
ATOM 787 O O . GLN A 1 97 ? -28.113 -1.125 45.959 1.00 49.06 97 GLN A O 1
ATOM 792 N N . ASN A 1 98 ? -29.247 0.794 46.268 1.00 51.94 98 ASN A N 1
ATOM 793 C CA . ASN A 1 98 ? -30.077 0.647 45.071 1.00 51.94 98 ASN A CA 1
ATOM 794 C C . ASN A 1 98 ? -29.276 0.882 43.781 1.00 51.94 98 ASN A C 1
ATOM 796 O O . ASN A 1 98 ? -29.527 0.216 42.774 1.00 51.94 98 ASN A O 1
ATOM 800 N N . SER A 1 99 ? -28.273 1.765 43.800 1.00 54.44 99 SER A N 1
ATOM 801 C CA . SER A 1 99 ? -27.413 2.017 42.638 1.00 54.44 99 SER A CA 1
ATOM 802 C C . SER A 1 99 ? -26.421 0.877 42.362 1.00 54.44 99 SER A C 1
ATOM 804 O O . SER A 1 99 ? -26.210 0.541 41.194 1.00 54.44 99 SER A O 1
ATOM 806 N N . ILE A 1 100 ? -25.887 0.207 43.395 1.00 56.22 100 ILE A N 1
ATOM 807 C CA . ILE A 1 100 ? -25.054 -1.003 43.237 1.00 56.22 100 ILE A CA 1
ATOM 808 C C . ILE A 1 100 ? -25.864 -2.117 42.559 1.00 56.22 100 ILE A C 1
ATOM 810 O O . ILE A 1 100 ? -25.430 -2.660 41.538 1.00 56.22 100 ILE A O 1
ATOM 814 N N . SER A 1 101 ? -27.078 -2.381 43.051 1.00 60.00 101 SER A N 1
ATOM 815 C CA . SER A 1 101 ? -27.987 -3.381 42.471 1.00 60.00 101 SER A CA 1
ATOM 816 C C . SER A 1 101 ? -28.395 -3.028 41.034 1.00 60.00 101 SER A C 1
ATOM 818 O O . SER A 1 101 ? -28.375 -3.886 40.150 1.00 60.00 101 SER A O 1
ATOM 820 N N . GLY A 1 102 ? -28.684 -1.753 40.752 1.00 64.62 102 GLY A N 1
ATOM 821 C CA . GLY A 1 102 ? -28.966 -1.269 39.397 1.00 64.62 102 GLY A CA 1
ATOM 822 C C . GLY A 1 102 ? -27.779 -1.427 38.439 1.00 64.62 102 GLY A C 1
ATOM 823 O O . GLY A 1 102 ? -27.963 -1.806 37.280 1.00 64.62 102 GLY A O 1
ATOM 824 N N . SER A 1 103 ? -26.550 -1.206 38.915 1.00 68.38 103 SER A N 1
ATOM 825 C CA . SER A 1 103 ? -25.334 -1.359 38.108 1.00 68.38 103 SER A CA 1
ATOM 826 C C . SER A 1 103 ? -25.086 -2.815 37.692 1.00 68.38 103 SER A C 1
ATOM 828 O O . SER A 1 103 ? -24.761 -3.071 36.530 1.00 68.38 103 SER A O 1
ATOM 830 N N . GLU A 1 104 ? -25.328 -3.772 38.591 1.00 75.50 104 GLU A N 1
ATOM 831 C CA . GLU A 1 104 ? -25.243 -5.212 38.324 1.00 75.50 104 GLU A CA 1
ATOM 832 C C . GLU A 1 104 ? -26.298 -5.656 37.301 1.00 75.50 104 GLU A C 1
ATOM 834 O O . GLU A 1 104 ? -25.990 -6.383 36.353 1.00 75.50 104 GLU A O 1
ATOM 839 N N . LEU A 1 105 ? -27.536 -5.165 37.419 1.00 80.69 105 LEU A N 1
ATOM 840 C CA . LEU A 1 105 ? -28.604 -5.456 36.456 1.00 80.69 105 LEU A CA 1
ATOM 841 C C . LEU A 1 105 ? -28.290 -4.905 35.057 1.00 80.69 105 LEU A C 1
ATOM 843 O O . LEU A 1 105 ? -28.491 -5.599 34.055 1.00 80.69 105 LEU A O 1
ATOM 847 N N . ILE A 1 106 ? -27.732 -3.693 34.967 1.00 81.56 106 ILE A N 1
ATOM 848 C CA . ILE A 1 106 ? -27.290 -3.097 33.697 1.00 81.56 106 ILE A CA 1
ATOM 849 C C . ILE A 1 106 ? -26.144 -3.914 33.083 1.00 81.56 106 ILE A C 1
ATOM 851 O O . ILE A 1 106 ? -26.137 -4.154 31.872 1.00 81.56 106 ILE A O 1
ATOM 855 N N . GLN A 1 107 ? -25.187 -4.375 33.893 1.00 82.44 107 GLN A N 1
ATOM 856 C CA . GLN A 1 107 ? -24.105 -5.245 33.428 1.00 82.44 107 GLN A CA 1
ATOM 857 C C . GLN A 1 107 ? -24.632 -6.596 32.927 1.00 82.44 107 GLN A C 1
ATOM 859 O O . GLN A 1 107 ? -24.236 -7.040 31.847 1.00 82.44 107 GLN A O 1
ATOM 864 N N . ARG A 1 108 ? -25.565 -7.223 33.654 1.00 84.81 108 ARG A N 1
ATOM 865 C CA . ARG A 1 108 ? -26.226 -8.474 33.245 1.00 84.81 108 ARG A CA 1
ATOM 866 C C . ARG A 1 108 ? -26.975 -8.311 31.924 1.00 84.81 108 ARG A C 1
ATOM 868 O O . ARG A 1 108 ? -26.783 -9.120 31.019 1.00 84.81 108 ARG A O 1
ATOM 875 N N . ARG A 1 109 ? -27.746 -7.229 31.759 1.00 88.56 109 ARG A N 1
ATOM 876 C CA . ARG A 1 109 ? -28.452 -6.926 30.502 1.00 88.56 109 ARG A CA 1
ATOM 877 C C . ARG A 1 109 ? -27.486 -6.781 29.324 1.00 88.56 109 ARG A C 1
ATOM 879 O O . ARG A 1 109 ? -27.731 -7.366 28.272 1.00 88.56 109 ARG A O 1
ATOM 886 N N . LYS A 1 110 ? -26.365 -6.071 29.506 1.00 85.81 110 LYS A N 1
ATOM 887 C CA . LYS A 1 110 ? -25.322 -5.934 28.472 1.00 85.81 110 LYS A CA 1
ATOM 888 C C . LYS A 1 110 ? -24.676 -7.269 28.109 1.00 85.81 110 LYS A C 1
ATOM 890 O O . LYS A 1 110 ? -24.443 -7.523 26.933 1.00 85.81 110 LYS A O 1
ATOM 895 N N . ARG A 1 111 ? -24.415 -8.145 29.088 1.00 89.75 111 ARG A N 1
ATOM 896 C CA . ARG A 1 111 ? -23.889 -9.498 28.824 1.00 89.75 111 ARG A CA 1
ATOM 897 C C . ARG A 1 111 ? -24.851 -10.301 27.956 1.00 89.75 111 ARG A C 1
ATOM 899 O O . ARG A 1 111 ? -24.425 -10.846 26.945 1.00 89.75 111 ARG A O 1
ATOM 906 N N . ILE A 1 112 ? -26.136 -10.313 28.309 1.00 92.88 112 ILE A N 1
ATOM 907 C CA . ILE A 1 112 ? -27.170 -11.022 27.544 1.00 92.88 112 ILE A CA 1
ATOM 908 C C . ILE A 1 112 ? -27.261 -10.462 26.119 1.00 92.88 112 ILE A C 1
ATOM 910 O O . ILE A 1 112 ? -27.242 -11.229 25.162 1.00 92.88 112 ILE A O 1
ATOM 914 N N . GLN A 1 113 ? -27.281 -9.136 25.955 1.00 92.56 113 GLN A N 1
ATOM 915 C CA . GLN A 1 113 ? -27.265 -8.506 24.630 1.00 92.56 113 GLN A CA 1
ATOM 916 C C . GLN A 1 113 ? -26.037 -8.926 23.815 1.00 92.56 113 GLN A C 1
ATOM 918 O O . GLN A 1 113 ? -26.183 -9.364 22.679 1.00 92.56 113 GLN A O 1
ATOM 923 N N . ASN A 1 114 ? -24.839 -8.874 24.400 1.00 93.50 114 ASN A N 1
ATOM 924 C CA . ASN A 1 114 ? -23.607 -9.285 23.726 1.00 93.50 114 ASN A CA 1
ATOM 925 C C . ASN A 1 114 ? -23.619 -10.771 23.338 1.00 93.50 114 ASN A C 1
ATOM 927 O O . ASN A 1 114 ? -23.111 -11.125 22.275 1.00 93.50 114 ASN A O 1
ATOM 931 N N . MET A 1 115 ? -24.213 -11.642 24.161 1.00 93.00 115 MET A N 1
ATOM 932 C CA . MET A 1 115 ? -24.395 -13.058 23.824 1.00 93.00 115 MET A CA 1
ATOM 933 C C . MET A 1 115 ? -25.292 -13.231 22.598 1.00 93.00 115 MET A C 1
ATOM 935 O O . MET A 1 115 ? -24.935 -13.979 21.689 1.00 93.00 115 MET A O 1
ATOM 939 N N . TRP A 1 116 ? -26.408 -12.501 22.532 1.00 95.50 116 TRP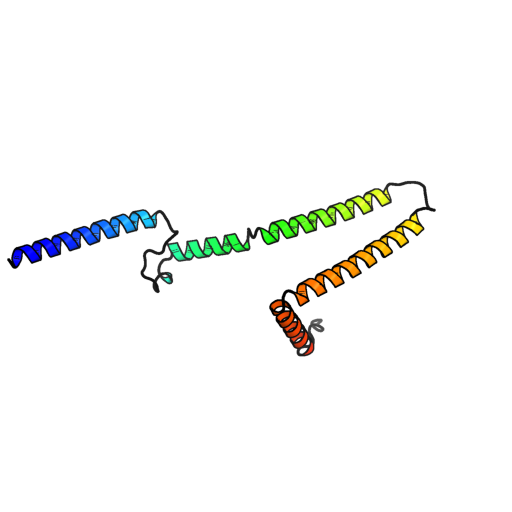 A N 1
ATOM 940 C CA . TRP A 1 116 ? -27.286 -12.514 21.363 1.00 95.50 116 TRP A CA 1
ATOM 941 C C . TRP A 1 116 ? -26.600 -11.943 20.121 1.00 95.50 116 TRP A C 1
ATOM 943 O O . TRP A 1 116 ? -26.629 -12.584 19.074 1.00 95.50 116 TRP A O 1
ATOM 953 N N . PHE A 1 117 ? -25.894 -10.813 20.228 1.00 96.06 117 PHE A N 1
ATOM 954 C CA . PHE A 1 117 ? -25.114 -10.261 19.114 1.00 96.06 117 PHE A CA 1
ATOM 955 C C . PHE A 1 117 ? -24.046 -11.240 18.612 1.00 96.06 117 PHE A C 1
ATOM 957 O O . PHE A 1 117 ? -23.878 -11.399 17.400 1.00 96.06 117 PHE A O 1
ATOM 964 N N . LYS A 1 118 ? -23.366 -11.952 19.523 1.00 91.94 118 LYS A N 1
ATOM 965 C CA . LYS A 1 118 ? -22.410 -13.009 19.168 1.00 91.94 118 LYS A CA 1
ATOM 966 C C . LYS A 1 118 ? -23.107 -14.144 18.418 1.00 91.94 118 LYS A C 1
ATOM 968 O O . LYS A 1 118 ? -22.610 -14.562 17.375 1.00 91.94 118 LYS A O 1
ATOM 973 N N . ALA A 1 119 ? -24.244 -14.627 18.919 1.00 93.12 119 ALA A N 1
ATOM 974 C CA . ALA A 1 119 ? -25.005 -15.702 18.286 1.00 93.12 119 ALA A CA 1
ATOM 975 C C . ALA A 1 119 ? -25.468 -15.313 16.874 1.00 93.12 119 ALA A C 1
ATOM 977 O O . ALA A 1 119 ? -25.197 -16.043 15.924 1.00 93.12 119 ALA A O 1
ATOM 978 N N . VAL A 1 120 ? -26.070 -14.129 16.723 1.00 95.69 120 VAL A N 1
ATOM 979 C CA . VAL A 1 120 ? -26.521 -13.590 15.429 1.00 95.69 120 VAL A CA 1
ATOM 980 C C . VAL A 1 120 ? -25.351 -13.465 14.451 1.00 95.69 120 VAL A C 1
ATOM 982 O O . VAL A 1 120 ? -25.438 -13.925 13.314 1.00 95.69 120 VAL A O 1
ATOM 985 N N . THR A 1 121 ? -24.217 -12.922 14.903 1.00 94.44 121 THR A N 1
ATOM 986 C CA . THR A 1 121 ? -23.013 -12.801 14.066 1.00 94.44 121 THR A CA 1
ATOM 987 C C . THR A 1 121 ? -22.496 -14.167 13.612 1.00 94.44 121 THR A C 1
ATOM 989 O O . THR A 1 121 ? -22.144 -14.327 12.445 1.00 94.44 121 THR A O 1
ATOM 992 N N . LEU A 1 122 ? -22.465 -15.165 14.501 1.00 92.06 122 LEU A N 1
ATOM 993 C CA . LEU A 1 122 ? -21.983 -16.514 14.184 1.00 92.06 122 LEU A CA 1
ATOM 994 C C . LEU A 1 122 ? -22.925 -17.296 13.262 1.00 92.06 122 LEU A C 1
ATOM 996 O O . LEU A 1 122 ? -22.447 -18.102 12.465 1.00 92.06 122 LEU A O 1
ATOM 1000 N N . ILE A 1 123 ? -24.237 -17.075 13.368 1.00 93.69 123 ILE A N 1
ATOM 1001 C CA . ILE A 1 123 ? -25.233 -17.683 12.478 1.00 93.69 123 ILE A CA 1
ATOM 1002 C C . ILE A 1 123 ? -25.083 -17.118 11.061 1.00 93.69 123 ILE A C 1
ATOM 1004 O O . ILE A 1 123 ? -25.021 -17.887 10.104 1.00 93.69 123 ILE A O 1
ATOM 1008 N N . ASN A 1 124 ? -24.937 -15.796 10.934 1.00 93.94 124 ASN A N 1
ATOM 1009 C CA . ASN A 1 124 ? -24.835 -15.130 9.633 1.00 93.94 124 ASN A CA 1
ATOM 1010 C C . ASN A 1 124 ? -23.461 -15.304 8.958 1.00 93.94 124 ASN A C 1
ATOM 1012 O O . ASN A 1 124 ? -23.350 -15.125 7.750 1.00 93.94 124 ASN A O 1
ATOM 1016 N N . ASN A 1 125 ? -22.413 -15.664 9.711 1.00 95.62 125 ASN A N 1
ATOM 1017 C CA . ASN A 1 125 ? -21.047 -15.809 9.198 1.00 95.62 125 ASN A CA 1
ATOM 1018 C C . ASN A 1 125 ? -20.500 -17.235 9.434 1.00 95.62 125 ASN A C 1
ATOM 1020 O O . ASN A 1 125 ? -19.670 -17.453 10.329 1.00 95.62 125 ASN A O 1
ATOM 1024 N N . PRO A 1 126 ? -20.902 -18.234 8.619 1.00 90.81 126 PRO A N 1
ATOM 1025 C CA . PRO A 1 126 ? -20.527 -19.637 8.828 1.00 90.81 126 PRO A CA 1
ATOM 1026 C C . PRO A 1 126 ? -19.017 -19.904 8.675 1.00 90.81 126 PRO A C 1
ATOM 1028 O O . PRO A 1 126 ? -18.489 -20.854 9.258 1.00 90.81 126 PRO A O 1
ATOM 1031 N N . SER A 1 127 ?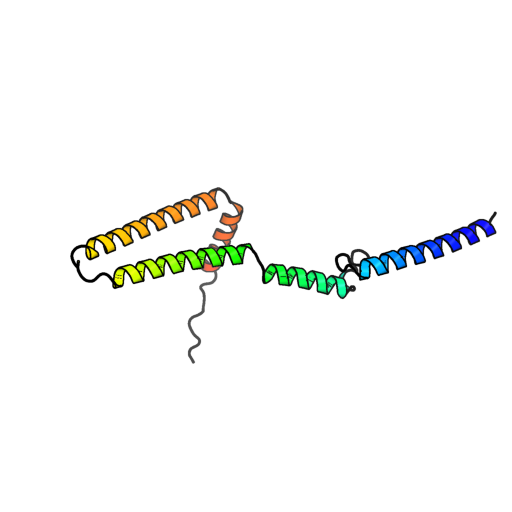 -18.288 -19.073 7.921 1.00 89.56 127 SER A N 1
ATOM 1032 C CA . SER A 1 127 ? -16.820 -19.125 7.823 1.00 89.56 127 SER A CA 1
ATOM 1033 C C . SER A 1 127 ? -16.152 -18.819 9.165 1.00 89.56 127 SER A C 1
ATOM 1035 O O . SER A 1 127 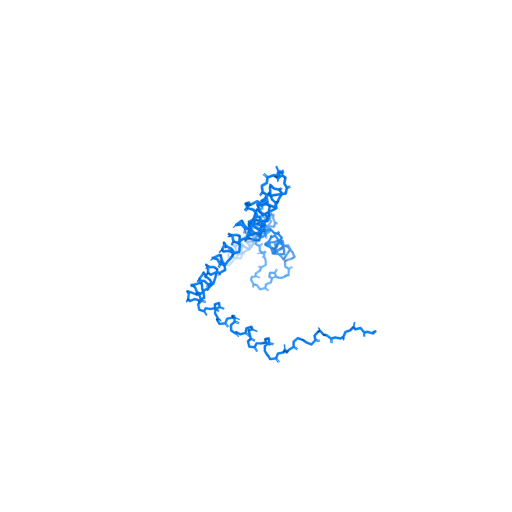? -15.252 -19.550 9.577 1.00 89.56 127 SER A O 1
ATOM 1037 N N . VAL A 1 128 ? -16.629 -17.807 9.889 1.00 88.75 128 VAL A N 1
ATOM 1038 C CA . VAL A 1 128 ? -16.107 -17.410 11.205 1.00 88.75 128 VAL A CA 1
ATOM 1039 C C . VAL A 1 128 ? -16.374 -18.501 12.241 1.00 88.75 128 VAL A C 1
ATOM 1041 O O . VAL A 1 128 ? -15.491 -18.829 13.035 1.00 88.75 128 VAL A O 1
ATOM 1044 N N . ARG A 1 129 ? -17.549 -19.144 12.181 1.00 84.81 129 ARG A N 1
ATOM 1045 C CA . ARG A 1 129 ? -17.895 -20.269 13.062 1.00 84.81 129 ARG A CA 1
ATOM 1046 C C . ARG A 1 129 ? -16.922 -21.444 12.924 1.00 84.81 129 ARG A C 1
ATOM 1048 O O . ARG A 1 129 ? -16.488 -21.989 13.934 1.00 84.81 129 ARG A O 1
ATOM 1055 N N . ARG A 1 130 ? -16.539 -21.799 11.691 1.00 83.81 130 ARG A N 1
ATOM 1056 C CA . ARG A 1 130 ? -15.564 -22.877 11.430 1.00 83.81 130 ARG A CA 1
ATOM 1057 C C . ARG A 1 130 ? -14.190 -22.576 12.030 1.00 83.81 130 ARG A C 1
ATOM 1059 O O . ARG A 1 130 ? -13.585 -23.452 12.637 1.00 83.81 130 ARG A O 1
ATOM 1066 N N . HIS A 1 131 ? -13.720 -21.335 11.909 1.00 82.94 131 HIS A N 1
ATOM 1067 C CA . HIS A 1 131 ? -12.442 -20.925 12.500 1.00 82.94 131 HIS A CA 1
ATOM 1068 C C . HIS A 1 131 ? -12.488 -20.915 14.033 1.00 82.94 131 HIS A C 1
ATOM 1070 O O . HIS A 1 131 ? -11.508 -21.283 14.675 1.00 82.94 131 HIS A O 1
ATOM 1076 N N . HIS A 1 132 ? -13.620 -20.520 14.623 1.00 77.62 132 HIS A N 1
ATOM 1077 C CA . HIS A 1 132 ? -13.822 -20.555 16.071 1.00 77.62 132 HIS A CA 1
ATOM 1078 C C . HIS A 1 132 ? -13.784 -21.993 16.615 1.00 77.62 132 HIS A C 1
ATOM 1080 O O . HIS A 1 132 ? -13.069 -22.255 17.577 1.00 77.62 132 HIS A O 1
ATOM 1086 N N . ASP A 1 133 ? -14.480 -22.934 15.967 1.00 76.19 133 ASP A N 1
ATOM 1087 C CA . ASP A 1 133 ? -14.466 -24.358 16.347 1.00 76.19 133 ASP A CA 1
ATOM 1088 C C . ASP A 1 133 ? -13.069 -24.990 16.184 1.00 76.19 133 ASP A C 1
ATOM 1090 O O . ASP A 1 133 ? -12.589 -25.711 17.056 1.00 76.19 133 ASP A O 1
ATOM 1094 N N . GLY A 1 134 ? -12.355 -24.645 15.106 1.00 75.81 134 GLY A N 1
ATOM 1095 C CA . GLY A 1 134 ? -10.987 -25.119 14.874 1.00 75.81 134 GLY A CA 1
ATOM 1096 C C . GLY A 1 134 ? -9.962 -24.621 15.902 1.00 75.81 134 GLY A C 1
ATOM 1097 O O . GLY A 1 134 ? -9.006 -25.336 16.199 1.00 75.81 134 GLY A O 1
ATOM 1098 N N . LYS A 1 135 ? -10.146 -23.418 16.467 1.00 69.31 135 LYS A N 1
ATOM 1099 C CA . LYS A 1 135 ? -9.291 -22.914 17.556 1.00 69.31 135 LYS A CA 1
ATOM 1100 C C . LYS A 1 135 ? -9.569 -23.623 18.881 1.00 69.31 135 LYS A C 1
ATOM 1102 O O . LYS A 1 135 ? -8.609 -23.973 19.555 1.00 69.31 135 LYS A O 1
ATOM 1107 N N . ILE A 1 136 ? -10.839 -23.875 19.208 1.00 68.06 136 ILE A N 1
ATOM 1108 C CA . ILE A 1 136 ? -11.230 -24.583 20.440 1.00 68.06 136 ILE A CA 1
ATOM 1109 C C . ILE A 1 136 ? -10.677 -26.013 20.436 1.00 68.06 136 ILE A C 1
ATOM 1111 O O . ILE A 1 136 ? -9.984 -26.413 21.363 1.00 68.06 136 ILE A O 1
ATOM 1115 N N . LYS A 1 137 ? -10.839 -26.745 19.329 1.00 63.22 137 LYS A N 1
ATOM 1116 C CA . LYS A 1 137 ? -10.276 -28.101 19.206 1.00 63.22 137 LYS A CA 1
ATOM 1117 C C . LYS A 1 137 ? -8.747 -28.142 19.316 1.00 63.22 137 LYS A C 1
ATOM 1119 O O . LYS A 1 137 ? -8.200 -29.142 19.763 1.00 63.22 137 LYS A O 1
ATOM 1124 N N . ARG A 1 138 ? -8.043 -27.076 18.907 1.00 57.91 138 ARG A N 1
ATOM 1125 C CA . ARG A 1 138 ? -6.581 -26.966 19.067 1.00 57.91 138 ARG A CA 1
ATOM 1126 C C . ARG A 1 138 ? -6.163 -26.662 20.505 1.00 57.91 138 ARG A C 1
ATOM 1128 O O . ARG A 1 138 ? -5.172 -27.234 20.943 1.00 57.91 138 ARG A O 1
ATOM 1135 N N . SER A 1 139 ? -6.888 -25.800 21.222 1.00 59.03 139 SER A N 1
ATOM 1136 C CA . SER A 1 139 ? -6.610 -25.532 22.642 1.00 59.03 139 SER A CA 1
ATOM 1137 C C . SER A 1 139 ? -6.886 -26.744 23.530 1.00 59.03 139 SER A C 1
ATOM 1139 O O . SER A 1 139 ? -6.177 -26.945 24.506 1.00 59.03 139 SER A O 1
ATOM 1141 N N . ASP A 1 140 ? -7.854 -27.587 23.162 1.00 60.16 140 ASP A N 1
ATOM 1142 C CA . ASP A 1 140 ? -8.135 -28.832 23.890 1.00 60.16 140 ASP A CA 1
ATOM 1143 C C . ASP A 1 140 ? -7.075 -29.921 23.618 1.00 60.16 140 ASP A C 1
ATOM 1145 O O . ASP A 1 140 ? -6.854 -30.802 24.446 1.00 60.16 140 ASP A O 1
ATOM 1149 N N . PHE A 1 141 ? -6.397 -29.863 22.463 1.00 54.50 141 PHE A N 1
ATOM 1150 C CA . PHE A 1 141 ? -5.379 -30.840 22.050 1.00 54.50 141 PHE A CA 1
ATOM 1151 C C . PHE A 1 141 ? -3.964 -30.519 22.568 1.00 54.50 141 PHE A C 1
ATOM 1153 O O . PHE A 1 141 ? -3.144 -31.422 22.715 1.00 54.50 141 PHE A O 1
ATOM 1160 N N . TYR A 1 142 ? -3.669 -29.252 22.865 1.00 48.59 142 TYR A N 1
ATOM 1161 C CA . TYR A 1 142 ? -2.426 -28.825 23.512 1.00 48.59 142 TYR A CA 1
ATOM 1162 C C . TYR A 1 142 ? -2.784 -28.064 24.796 1.00 48.59 142 TYR A C 1
ATOM 1164 O O . TYR A 1 142 ? -3.007 -26.853 24.728 1.00 48.59 142 TYR A O 1
ATOM 1172 N N . PRO A 1 143 ? -2.863 -28.731 25.966 1.00 57.19 143 PRO A N 1
ATOM 1173 C CA . PRO A 1 143 ? -2.964 -28.006 27.221 1.00 57.19 143 PRO A CA 1
ATOM 1174 C C . PRO A 1 143 ? -1.702 -27.155 27.362 1.00 57.19 143 PRO A C 1
ATOM 1176 O O . PRO A 1 143 ? -0.582 -27.668 27.284 1.00 57.19 143 PRO A O 1
ATOM 1179 N N . ASP A 1 144 ? -1.904 -25.847 27.493 1.00 58.69 144 ASP A N 1
ATOM 1180 C CA . ASP A 1 144 ? -0.852 -24.845 27.605 1.00 58.69 144 ASP A CA 1
ATOM 1181 C C . ASP A 1 144 ? 0.079 -25.220 28.764 1.00 58.69 144 ASP A C 1
ATOM 1183 O O . ASP A 1 144 ? -0.281 -25.138 29.940 1.00 58.69 144 ASP A O 1
ATOM 1187 N N . ARG A 1 145 ? 1.269 -25.729 28.434 1.00 53.25 145 ARG A N 1
ATOM 1188 C CA . ARG A 1 145 ? 2.273 -26.163 29.408 1.00 53.25 145 ARG A CA 1
ATOM 1189 C C . ARG A 1 145 ? 3.170 -24.973 29.762 1.00 53.25 145 ARG A C 1
ATOM 1191 O O . ARG A 1 145 ? 4.387 -25.067 29.679 1.00 53.25 145 ARG A O 1
ATOM 1198 N N . THR A 1 146 ? 2.577 -23.838 30.125 1.00 58.34 146 THR A N 1
ATOM 1199 C CA . THR A 1 146 ? 3.295 -22.683 30.684 1.00 58.34 146 THR A CA 1
ATOM 1200 C C . THR A 1 146 ? 3.002 -22.587 32.172 1.00 58.34 146 THR A C 1
ATOM 1202 O O . THR A 1 146 ? 2.175 -21.802 32.628 1.00 58.34 146 THR A O 1
ATOM 1205 N N . GLY A 1 147 ? 3.678 -23.444 32.925 1.00 56.78 147 GLY A N 1
ATOM 1206 C CA . GLY A 1 147 ? 3.621 -23.486 34.376 1.00 56.78 147 GLY A CA 1
ATOM 1207 C C . GLY A 1 147 ? 4.800 -24.274 34.917 1.00 56.78 147 GLY A C 1
ATOM 1208 O O . GLY A 1 147 ? 4.583 -25.305 35.526 1.00 56.78 147 GLY A O 1
ATOM 1209 N N . ASP A 1 148 ? 6.023 -23.860 34.575 1.00 51.53 148 ASP A N 1
ATOM 1210 C CA . ASP A 1 148 ? 7.208 -23.998 35.435 1.00 51.53 148 ASP A CA 1
ATOM 1211 C C . ASP A 1 148 ? 8.452 -23.480 34.703 1.00 51.53 148 ASP A C 1
ATOM 1213 O O . ASP A 1 148 ? 9.095 -24.188 33.935 1.00 51.53 148 ASP A O 1
ATOM 1217 N N . PHE A 1 149 ? 8.794 -22.219 34.950 1.00 50.56 149 PHE A N 1
ATOM 1218 C CA . PHE A 1 149 ? 10.175 -21.738 34.871 1.00 50.56 149 PHE A CA 1
ATOM 1219 C C . PHE A 1 149 ? 10.407 -20.805 36.061 1.00 50.56 149 PHE A C 1
ATOM 1221 O O . PHE A 1 149 ? 10.657 -19.611 35.930 1.00 50.56 149 PHE A O 1
ATOM 1228 N N . THR A 1 150 ? 10.271 -21.372 37.257 1.00 57.66 150 THR A N 1
ATOM 1229 C CA . THR A 1 150 ? 10.999 -20.905 38.435 1.00 57.66 150 THR A CA 1
ATOM 1230 C C . THR A 1 150 ? 12.035 -21.958 38.784 1.00 57.66 150 THR A C 1
ATOM 1232 O O . THR A 1 150 ? 11.704 -22.958 39.419 1.00 57.66 150 THR A O 1
ATOM 1235 N N . LYS A 1 151 ? 13.269 -21.733 38.331 1.00 42.31 151 LYS A N 1
ATOM 1236 C CA . LYS A 1 151 ? 14.527 -22.007 39.034 1.00 42.31 151 LYS A CA 1
ATOM 1237 C C . LYS A 1 151 ? 15.677 -21.387 38.254 1.00 42.31 151 LYS A C 1
ATOM 1239 O O . LYS A 1 151 ? 15.700 -21.571 37.019 1.00 42.31 151 LYS A O 1
#

Mean predicted aligned error: 14.17 Å

Secondary structure (DSSP, 8-state):
-HHHHHHHHHHHHHHHHHHHHHHHHHHHT-TTS-SSPTT-GGG-HHHHHHHHHHHHHHHHT-HHHHHHHHHHHHHHHHHHHHHHHHHS--S-TTTHHHHHHHHHHHHHHHHHHHHHHHHHHHHH-HHHHHHHHHHHHHHHHS---------

Radius of gyration: 32.63 Å; Cα contacts (8 Å, |Δi|>4): 29; chains: 1; bounding box: 48×45×104 Å

Organism: Mytilus edulis (NCBI:txid6550)